Protein AF-A0A960TSC8-F1 (afdb_monomer)

Secondary structure (DSSP, 8-state):
----TT-HHHHHHHHHHHHHHHHHHHHHHTTTHHHHHHHHHHHHHHHH---S----TT-TTSTTTTT-

pLDDT: mean 89.95, std 6.82, range [57.03, 96.25]

Sequence (68 aa):
MTYTKQDPTTIQALFNDIAPRYETGNALLSFNLHRLWNKALIRKALTETKPQNYLDLCAGTGDISLGY

Solvent-accessible surface area (backbone atoms only — not comparable to full-atom values): 4362 Å² total; per-residue (Å²): 135,80,82,43,97,88,40,69,68,38,50,52,52,52,49,65,68,45,52,87,50,44,64,61,49,50,37,58,78,52,69,46,48,68,60,56,52,49,52,50,50,53,51,47,56,66,71,79,46,84,70,97,74,86,83,72,78,84,45,81,93,36,53,73,82,72,62,113

Mean predicted aligned error: 5.45 Å

Foldseek 3Di:
DDADPVDVVSVVVVCVVCVVCVVVVCCVVVVNVVVVVLLVVLVCVVPVDDDPDDDDPPCPVVCSVVVD

Structure (mmCIF, N/CA/C/O backbone):
data_AF-A0A960TSC8-F1
#
_entry.id   AF-A0A960TSC8-F1
#
loop_
_atom_site.group_PDB
_atom_site.id
_atom_site.type_symbol
_atom_site.label_atom_id
_atom_site.label_alt_id
_atom_site.label_comp_id
_atom_site.label_asym_id
_atom_site.label_entity_id
_atom_site.label_seq_id
_atom_site.pdbx_PDB_ins_code
_atom_site.Cartn_x
_atom_site.Cartn_y
_atom_site.Cartn_z
_atom_site.occupancy
_atom_site.B_iso_or_equiv
_atom_site.auth_seq_id
_atom_site.auth_comp_id
_atom_site.auth_asym_id
_atom_site.auth_atom_id
_atom_site.pdbx_PDB_model_num
ATOM 1 N N . MET A 1 1 ? 16.375 1.372 -26.477 1.00 64.00 1 MET A N 1
ATOM 2 C CA . MET A 1 1 ? 17.486 1.950 -25.690 1.00 64.00 1 MET A CA 1
ATOM 3 C C . MET A 1 1 ? 18.205 0.818 -24.985 1.00 64.00 1 MET A C 1
ATOM 5 O O . MET A 1 1 ? 17.530 -0.064 -24.472 1.00 64.00 1 MET A O 1
ATOM 9 N N . THR A 1 2 ? 19.535 0.822 -24.975 1.00 82.38 2 THR A N 1
ATOM 10 C CA . THR A 1 2 ? 20.324 -0.110 -24.157 1.00 82.38 2 THR A CA 1
ATOM 11 C C . THR A 1 2 ? 20.365 0.419 -22.725 1.00 82.38 2 THR A C 1
ATOM 13 O O . THR A 1 2 ? 20.611 1.607 -22.529 1.00 82.38 2 THR A O 1
ATOM 16 N N . TYR A 1 3 ? 20.083 -0.430 -21.737 1.00 87.88 3 TYR A N 1
ATOM 17 C CA . TYR A 1 3 ? 20.132 -0.045 -20.325 1.00 87.88 3 TYR A CA 1
ATOM 18 C C . TYR A 1 3 ? 21.572 0.255 -19.883 1.00 87.88 3 TYR A C 1
ATOM 20 O O . TYR A 1 3 ? 22.462 -0.568 -20.098 1.00 87.88 3 TYR A O 1
ATOM 28 N N . THR A 1 4 ? 21.774 1.391 -19.208 1.00 92.50 4 THR A N 1
ATOM 29 C CA . THR A 1 4 ? 23.066 1.801 -18.646 1.00 92.50 4 THR A CA 1
ATOM 30 C C . THR A 1 4 ? 22.864 2.318 -17.225 1.00 92.50 4 THR A C 1
ATOM 32 O O . THR A 1 4 ? 22.271 3.368 -17.006 1.00 92.50 4 THR A O 1
ATOM 35 N N . LYS A 1 5 ? 23.401 1.613 -16.225 1.00 88.62 5 LYS A N 1
ATOM 36 C CA . LYS A 1 5 ? 23.145 1.901 -14.800 1.00 88.62 5 LYS A CA 1
ATOM 37 C C . LYS A 1 5 ? 23.545 3.317 -14.343 1.00 88.62 5 LYS A C 1
ATOM 39 O O . LYS A 1 5 ? 23.022 3.787 -13.341 1.00 88.62 5 LYS A O 1
ATOM 44 N N . GLN A 1 6 ? 24.474 3.980 -15.030 1.00 93.12 6 GLN A N 1
ATOM 45 C CA . GLN A 1 6 ? 24.934 5.338 -14.713 1.00 93.12 6 GLN A CA 1
ATOM 46 C C . GLN A 1 6 ? 24.152 6.439 -15.445 1.00 93.12 6 GLN A C 1
ATOM 48 O O . GLN A 1 6 ? 24.371 7.612 -15.163 1.00 93.12 6 GLN A O 1
ATOM 53 N N . ASP A 1 7 ? 23.259 6.082 -16.369 1.00 94.94 7 ASP A N 1
ATOM 54 C CA . ASP A 1 7 ? 22.483 7.035 -17.159 1.00 94.94 7 ASP A CA 1
ATOM 55 C C . ASP A 1 7 ? 21.046 7.144 -16.611 1.00 94.94 7 ASP A C 1
ATOM 57 O O . ASP A 1 7 ? 20.258 6.199 -16.77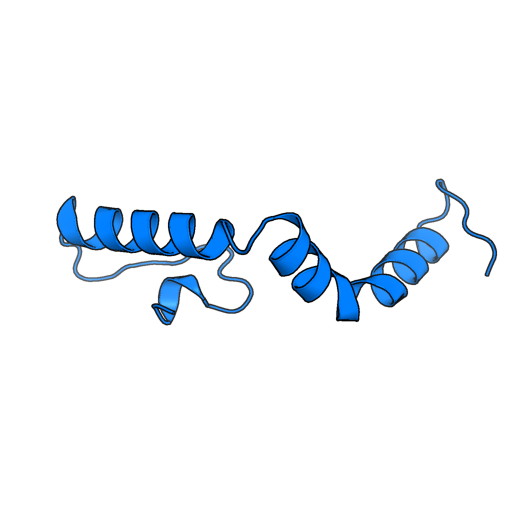2 1.00 94.94 7 ASP A O 1
ATOM 61 N N . PRO A 1 8 ? 20.669 8.290 -16.006 1.00 94.75 8 PRO A N 1
ATOM 62 C CA . PRO A 1 8 ? 19.335 8.507 -15.451 1.00 94.75 8 PRO A CA 1
ATOM 63 C C . PRO A 1 8 ? 18.202 8.291 -16.456 1.00 94.75 8 PRO A C 1
ATOM 65 O O . PRO A 1 8 ? 17.125 7.838 -16.068 1.00 94.75 8 PRO A O 1
ATOM 68 N N . THR A 1 9 ? 18.430 8.569 -17.743 1.00 95.44 9 THR A N 1
ATOM 69 C CA . THR A 1 9 ? 17.396 8.432 -18.779 1.00 95.44 9 THR A CA 1
ATOM 70 C C . THR A 1 9 ? 17.030 6.971 -19.012 1.00 95.44 9 THR A C 1
ATOM 72 O O . THR A 1 9 ? 15.853 6.628 -19.124 1.00 95.44 9 THR A O 1
ATOM 75 N N . THR A 1 10 ? 18.022 6.078 -18.994 1.00 94.75 10 THR A N 1
ATOM 76 C CA . THR A 1 10 ? 17.787 4.642 -19.175 1.00 94.75 10 THR A CA 1
ATOM 77 C C . THR A 1 10 ? 17.167 4.001 -17.934 1.00 94.75 10 THR A C 1
ATOM 79 O O . THR A 1 10 ? 16.347 3.094 -18.062 1.00 94.75 10 THR A O 1
ATOM 82 N N . ILE A 1 11 ? 17.495 4.503 -16.736 1.00 94.25 11 ILE A N 1
ATOM 83 C CA . ILE A 1 11 ? 16.864 4.084 -15.476 1.00 94.25 11 ILE A CA 1
ATOM 84 C C . ILE A 1 11 ? 1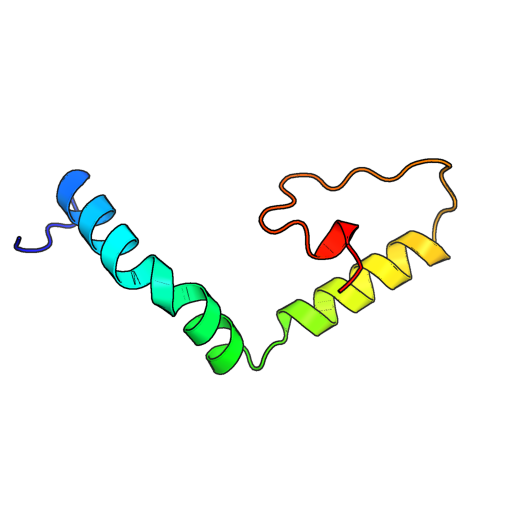5.395 4.504 -15.464 1.00 94.25 11 ILE A C 1
ATOM 86 O O . ILE A 1 11 ? 14.527 3.690 -15.160 1.00 94.25 11 ILE A O 1
ATOM 90 N N . GLN A 1 12 ? 15.103 5.752 -15.832 1.00 94.88 12 GLN A N 1
ATOM 91 C CA . GLN A 1 12 ? 13.732 6.242 -15.925 1.00 94.88 12 GLN A CA 1
ATOM 92 C C . GLN A 1 12 ? 12.926 5.439 -16.951 1.00 94.88 12 GLN A C 1
ATOM 94 O O . GLN A 1 12 ? 11.806 5.032 -16.658 1.00 94.88 12 GLN A O 1
ATOM 99 N N . ALA A 1 13 ? 13.500 5.163 -18.127 1.00 94.94 13 ALA A N 1
ATOM 100 C CA . ALA A 1 13 ? 12.857 4.340 -19.147 1.00 94.94 13 ALA A CA 1
ATOM 101 C C . ALA A 1 13 ? 12.560 2.918 -18.642 1.00 94.94 13 ALA A C 1
ATOM 103 O O . ALA A 1 13 ? 11.462 2.416 -18.868 1.00 94.94 13 A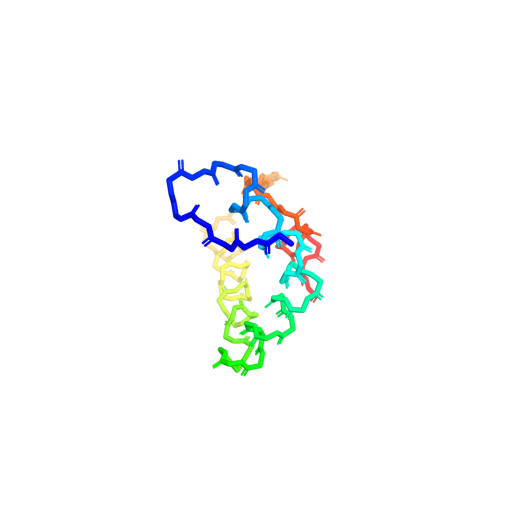LA A O 1
ATOM 104 N N . LEU A 1 14 ? 13.494 2.298 -17.911 1.00 93.56 14 LEU A N 1
ATOM 105 C CA . LEU A 1 14 ? 13.289 0.994 -17.277 1.00 93.56 14 LEU A CA 1
ATOM 106 C C . LEU A 1 14 ? 12.138 1.034 -16.262 1.00 93.56 14 LEU A C 1
ATOM 108 O O . LEU A 1 14 ? 11.262 0.176 -16.303 1.00 93.56 14 LEU A O 1
ATOM 112 N N . PHE A 1 15 ? 12.117 2.026 -15.366 1.00 92.75 15 PHE A N 1
ATOM 113 C CA . PHE A 1 15 ? 11.050 2.158 -14.371 1.00 92.75 15 PHE A CA 1
ATOM 114 C C . PHE A 1 15 ? 9.686 2.406 -15.015 1.00 92.75 15 PHE A C 1
ATOM 116 O O . PHE A 1 15 ? 8.70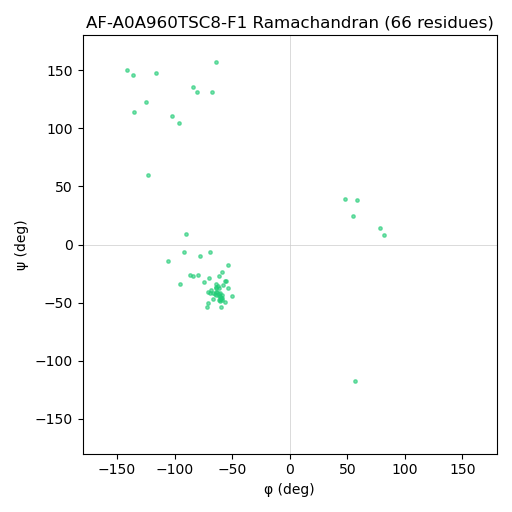5 1.790 -14.604 1.00 92.75 15 PHE A O 1
ATOM 123 N N . ASN A 1 16 ? 9.627 3.245 -16.049 1.00 94.00 16 ASN A N 1
ATOM 124 C CA . ASN A 1 16 ? 8.399 3.496 -16.800 1.00 94.00 16 ASN A CA 1
ATOM 125 C C . ASN A 1 16 ? 7.869 2.228 -17.484 1.00 94.00 16 ASN A C 1
ATOM 127 O O . ASN A 1 16 ? 6.657 2.040 -17.548 1.00 94.00 16 ASN A O 1
ATOM 131 N N . ASP A 1 17 ? 8.757 1.357 -17.969 1.00 94.12 17 ASP A N 1
ATOM 132 C CA . ASP A 1 17 ? 8.378 0.094 -18.609 1.00 94.12 17 ASP A CA 1
ATOM 133 C C . ASP A 1 17 ? 7.815 -0.928 -17.605 1.00 94.12 17 ASP A C 1
ATOM 135 O O . ASP A 1 17 ? 6.808 -1.587 -17.873 1.00 94.12 17 ASP A O 1
ATOM 139 N N . ILE A 1 18 ? 8.415 -1.032 -16.412 1.00 92.81 18 ILE A N 1
ATOM 140 C CA . ILE A 1 18 ? 7.978 -2.008 -15.400 1.00 92.81 18 ILE A CA 1
ATOM 141 C C . ILE A 1 18 ? 6.801 -1.523 -14.546 1.00 92.81 18 ILE A C 1
ATOM 143 O O . ILE A 1 18 ? 6.033 -2.356 -14.058 1.00 92.81 18 ILE A O 1
ATOM 147 N N . ALA A 1 19 ? 6.628 -0.207 -14.368 1.00 91.62 19 ALA A N 1
ATOM 148 C CA . ALA A 1 19 ? 5.636 0.380 -13.462 1.00 91.62 19 ALA A CA 1
ATOM 149 C C . ALA A 1 19 ? 4.207 -0.181 -13.632 1.00 91.62 19 ALA A C 1
ATOM 151 O O . ALA A 1 19 ? 3.610 -0.540 -12.615 1.00 91.62 19 ALA A O 1
ATOM 152 N N . PRO A 1 20 ? 3.662 -0.373 -14.856 1.00 91.00 20 PRO A N 1
ATOM 153 C CA . PRO A 1 20 ? 2.298 -0.881 -15.033 1.00 91.00 20 PRO A CA 1
ATOM 154 C C . PRO A 1 20 ? 2.063 -2.287 -14.466 1.00 91.00 20 PRO A C 1
ATOM 156 O O . PRO A 1 20 ? 0.937 -2.636 -14.122 1.00 91.00 20 PRO A O 1
ATOM 159 N N . ARG A 1 21 ? 3.109 -3.121 -14.391 1.00 93.19 21 ARG A N 1
ATOM 160 C CA . ARG A 1 21 ? 3.019 -4.512 -13.909 1.00 93.19 21 ARG A CA 1
ATOM 161 C C . ARG A 1 21 ? 3.594 -4.697 -12.512 1.00 93.19 21 ARG A C 1
ATOM 163 O O . ARG A 1 21 ? 3.353 -5.735 -11.900 1.00 93.19 21 ARG A O 1
ATOM 170 N N . TYR A 1 22 ? 4.340 -3.714 -12.018 1.00 91.06 22 TYR A N 1
ATOM 171 C CA . TYR A 1 22 ? 5.068 -3.802 -10.761 1.00 91.06 22 TYR A CA 1
ATOM 172 C C . TYR A 1 22 ? 4.137 -4.041 -9.569 1.00 91.06 22 TYR A C 1
ATOM 174 O O . TYR A 1 22 ? 4.367 -4.971 -8.802 1.00 91.06 22 TYR A O 1
ATOM 182 N N . GLU A 1 23 ? 3.034 -3.293 -9.473 1.00 86.88 23 GLU A N 1
ATOM 183 C CA . GLU A 1 23 ? 2.032 -3.470 -8.409 1.00 86.88 23 GLU A CA 1
ATOM 184 C C . GLU A 1 23 ? 1.434 -4.884 -8.404 1.00 86.88 23 GLU A C 1
ATOM 186 O O . GLU A 1 23 ? 1.386 -5.549 -7.371 1.00 86.88 23 GLU A O 1
ATOM 191 N N . THR A 1 24 ? 1.050 -5.401 -9.577 1.00 90.88 24 THR A N 1
ATOM 192 C CA . THR A 1 24 ? 0.489 -6.760 -9.692 1.00 90.88 24 THR A CA 1
ATOM 193 C C . THR A 1 24 ? 1.533 -7.828 -9.358 1.00 90.88 24 THR A C 1
ATOM 195 O O . THR A 1 24 ? 1.233 -8.794 -8.656 1.00 90.88 24 THR A O 1
ATOM 198 N N . GLY A 1 25 ? 2.770 -7.647 -9.829 1.00 94.06 25 GLY A N 1
ATOM 199 C CA . GLY A 1 25 ? 3.886 -8.539 -9.530 1.00 94.06 25 GLY A CA 1
ATOM 200 C C . GLY A 1 25 ? 4.191 -8.586 -8.036 1.00 94.06 25 GLY A C 1
ATOM 201 O O . GLY A 1 25 ? 4.258 -9.669 -7.462 1.00 94.06 25 GLY A O 1
ATOM 202 N N . ASN A 1 26 ? 4.286 -7.429 -7.382 1.00 92.00 26 ASN A N 1
ATOM 203 C CA . ASN A 1 26 ? 4.515 -7.348 -5.942 1.00 92.00 26 ASN A CA 1
ATOM 204 C C . ASN A 1 26 ? 3.361 -7.940 -5.138 1.00 92.00 26 ASN A C 1
ATOM 206 O O . ASN A 1 26 ? 3.613 -8.660 -4.171 1.00 92.00 26 ASN A O 1
ATOM 210 N N . ALA A 1 27 ? 2.114 -7.687 -5.537 1.00 91.38 27 ALA A N 1
ATOM 211 C CA . ALA A 1 27 ? 0.946 -8.291 -4.912 1.00 91.38 27 ALA A CA 1
ATOM 212 C C . ALA A 1 27 ? 0.988 -9.825 -4.993 1.00 91.38 27 ALA A C 1
ATOM 214 O O . ALA A 1 27 ? 0.726 -10.492 -3.995 1.00 91.38 27 ALA A O 1
ATOM 215 N N . LEU A 1 28 ? 1.365 -10.393 -6.141 1.00 96.00 28 LEU A N 1
ATOM 216 C CA . LEU A 1 28 ? 1.458 -11.841 -6.321 1.00 96.00 28 LEU A CA 1
ATOM 217 C C . LEU A 1 28 ? 2.646 -12.448 -5.561 1.00 96.00 28 LEU A C 1
ATOM 219 O O . LEU A 1 28 ? 2.458 -13.364 -4.765 1.00 96.00 28 LEU A O 1
ATOM 223 N N . LEU A 1 29 ? 3.855 -11.928 -5.785 1.00 96.00 29 LEU A N 1
ATOM 224 C CA . LEU A 1 29 ? 5.098 -12.444 -5.197 1.00 96.00 29 LEU A CA 1
ATOM 225 C C . LEU A 1 29 ? 5.111 -12.316 -3.674 1.00 96.00 29 LEU A C 1
ATOM 227 O O . LEU A 1 29 ? 5.639 -13.182 -2.982 1.00 96.00 29 LEU A O 1
ATOM 231 N N . SER A 1 30 ? 4.495 -11.256 -3.152 1.00 95.44 30 SER A N 1
ATOM 232 C CA . SER A 1 30 ? 4.353 -11.037 -1.713 1.00 95.44 30 SER A CA 1
ATOM 233 C C . SER A 1 30 ? 3.075 -11.657 -1.150 1.00 95.44 30 SER A C 1
ATOM 235 O O . SER A 1 30 ? 2.722 -11.344 -0.019 1.00 95.44 30 SER A O 1
ATOM 237 N N . PHE A 1 31 ? 2.329 -12.457 -1.923 1.00 96.25 31 PHE A N 1
ATOM 238 C CA . PHE A 1 31 ? 1.059 -13.071 -1.510 1.00 96.25 31 PHE A CA 1
ATOM 239 C C . PHE A 1 31 ? 0.072 -12.088 -0.850 1.00 96.25 31 PHE A C 1
ATOM 241 O O . PHE A 1 31 ? -0.597 -12.410 0.130 1.00 96.25 31 PHE A O 1
ATOM 248 N N . ASN A 1 32 ? -0.012 -10.862 -1.370 1.00 93.00 32 ASN A N 1
ATOM 249 C CA . ASN A 1 32 ? -0.843 -9.771 -0.855 1.00 93.00 32 ASN A CA 1
ATOM 250 C C . ASN A 1 32 ? -0.622 -9.428 0.633 1.00 93.00 32 ASN A C 1
ATOM 252 O O . ASN A 1 32 ? -1.504 -8.847 1.268 1.00 93.00 32 ASN A O 1
ATOM 256 N N . LEU A 1 33 ? 0.553 -9.727 1.200 1.00 95.00 33 LEU A N 1
ATOM 257 C CA . LEU A 1 33 ? 0.853 -9.472 2.616 1.00 95.00 33 LEU A CA 1
ATOM 258 C C . LEU A 1 33 ?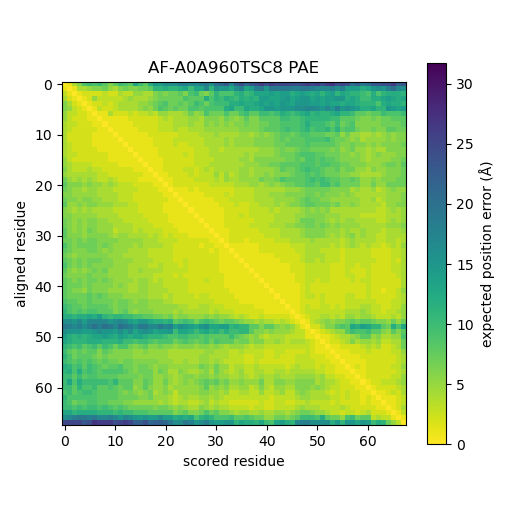 0.664 -8.004 3.028 1.00 95.00 33 LEU A C 1
ATOM 260 O O . LEU A 1 33 ? 0.233 -7.745 4.151 1.00 95.00 33 LEU A O 1
ATOM 264 N N . HIS A 1 34 ? 0.889 -7.054 2.113 1.00 91.25 34 HIS A N 1
ATOM 265 C CA . HIS A 1 34 ? 0.647 -5.629 2.358 1.00 91.25 34 HIS A CA 1
ATOM 266 C C . HIS A 1 34 ? -0.785 -5.357 2.857 1.00 91.25 34 HIS A C 1
ATOM 268 O O . HIS A 1 34 ? -0.974 -4.570 3.780 1.00 91.25 34 HIS A O 1
ATOM 274 N N . ARG A 1 35 ? -1.799 -6.081 2.356 1.00 90.62 35 ARG A N 1
ATOM 275 C CA . ARG A 1 35 ? -3.192 -5.938 2.817 1.00 90.62 35 ARG A CA 1
ATOM 276 C C . ARG A 1 35 ? -3.368 -6.333 4.279 1.00 90.62 35 ARG A C 1
ATOM 278 O O . ARG A 1 35 ? -4.159 -5.717 4.991 1.00 90.62 35 ARG A O 1
ATOM 285 N N . LEU A 1 36 ? -2.657 -7.365 4.737 1.00 93.19 36 LEU A N 1
ATOM 286 C CA . LEU A 1 36 ? -2.722 -7.803 6.133 1.00 93.19 36 LEU A CA 1
ATOM 287 C C . LEU A 1 36 ? -2.082 -6.770 7.059 1.00 93.19 36 LEU A C 1
ATOM 289 O O . LEU A 1 36 ? -2.648 -6.457 8.105 1.00 93.19 36 LEU A O 1
ATOM 293 N N . TRP A 1 37 ? -0.943 -6.207 6.657 1.00 93.25 37 TRP A N 1
ATOM 294 C CA . TRP A 1 37 ? -0.280 -5.145 7.413 1.00 93.25 37 TRP A CA 1
ATOM 295 C C . TRP A 1 37 ? -1.135 -3.883 7.485 1.00 93.25 37 TRP A C 1
ATOM 297 O O . TRP A 1 37 ? -1.314 -3.339 8.571 1.00 93.25 37 TRP A O 1
ATOM 307 N N . ASN A 1 38 ? -1.754 -3.487 6.374 1.00 92.81 38 ASN A N 1
ATOM 308 C CA . ASN A 1 38 ? -2.648 -2.331 6.310 1.00 92.81 38 ASN A CA 1
ATOM 309 C C . ASN A 1 38 ? -3.864 -2.508 7.234 1.00 92.81 38 ASN A C 1
ATOM 311 O O . ASN A 1 38 ? -4.179 -1.624 8.028 1.00 92.81 38 ASN A O 1
ATOM 315 N N . LYS A 1 39 ? -4.485 -3.695 7.238 1.00 92.69 39 LYS A N 1
ATOM 316 C CA . LYS A 1 39 ? -5.571 -4.025 8.179 1.00 92.69 39 LYS A CA 1
ATOM 317 C C . LYS A 1 39 ? -5.123 -3.988 9.638 1.00 92.69 39 LYS A C 1
ATOM 319 O O . LYS A 1 39 ? -5.858 -3.488 10.489 1.00 92.69 39 LYS A O 1
ATOM 324 N N . ALA A 1 40 ? -3.940 -4.519 9.943 1.00 93.50 40 ALA A N 1
ATOM 325 C CA . ALA A 1 40 ? -3.393 -4.490 11.296 1.00 93.50 40 ALA A CA 1
ATOM 326 C C . ALA A 1 40 ? -3.107 -3.051 11.757 1.00 93.50 40 ALA A C 1
ATOM 328 O O . ALA A 1 40 ? -3.456 -2.699 12.883 1.00 93.50 40 ALA A O 1
ATOM 329 N N . LEU A 1 41 ? -2.545 -2.217 10.876 1.00 92.38 41 LEU A N 1
ATOM 330 C CA . LEU A 1 41 ? -2.291 -0.798 11.118 1.00 92.38 41 LEU A CA 1
ATOM 331 C C . LEU A 1 41 ? -3.588 -0.039 11.412 1.00 92.38 41 LEU A C 1
ATOM 333 O O . LEU A 1 41 ? -3.684 0.596 12.459 1.00 92.38 41 LEU A O 1
ATOM 337 N N . ILE A 1 42 ? -4.594 -0.147 10.536 1.00 91.56 42 ILE A N 1
ATOM 338 C CA . ILE A 1 42 ? -5.894 0.522 10.707 1.00 91.56 42 ILE A CA 1
ATOM 339 C C . ILE A 1 42 ? -6.544 0.075 12.015 1.00 91.56 42 ILE A C 1
ATOM 341 O O . ILE A 1 42 ? -6.964 0.906 12.818 1.00 91.56 42 ILE A O 1
ATOM 345 N N . ARG A 1 43 ? -6.573 -1.238 12.281 1.00 91.81 43 ARG A N 1
ATOM 346 C CA . ARG A 1 43 ? -7.123 -1.770 13.531 1.00 91.81 43 ARG A CA 1
ATOM 347 C C . ARG A 1 43 ? -6.422 -1.161 14.740 1.00 91.81 43 ARG A C 1
ATOM 349 O O . ARG A 1 43 ? -7.100 -0.664 15.630 1.00 91.81 43 ARG A O 1
ATOM 356 N N . LYS A 1 44 ? -5.088 -1.165 14.752 1.00 91.50 44 LYS A N 1
ATOM 357 C CA . LYS A 1 44 ? -4.280 -0.605 15.840 1.00 91.50 44 LYS A CA 1
ATOM 358 C C . LYS A 1 44 ? -4.558 0.890 16.033 1.00 91.50 44 LYS A C 1
ATOM 360 O O . LYS A 1 44 ? -4.806 1.316 17.159 1.00 91.50 44 LYS A O 1
ATOM 365 N N . ALA A 1 45 ? -4.595 1.661 14.946 1.00 89.62 45 ALA A N 1
ATOM 366 C CA . ALA A 1 45 ? -4.855 3.100 14.967 1.00 89.62 45 ALA A CA 1
ATOM 367 C C . ALA A 1 45 ? -6.239 3.449 15.542 1.00 89.62 45 ALA A C 1
ATOM 369 O O . ALA A 1 45 ? -6.363 4.424 16.284 1.00 89.62 45 ALA A O 1
ATOM 370 N N . LEU A 1 46 ? -7.257 2.636 15.243 1.00 87.31 46 LEU A N 1
ATOM 371 C CA . LEU A 1 46 ? -8.628 2.823 15.728 1.00 87.31 46 LEU A CA 1
ATOM 372 C C . LEU A 1 46 ? -8.841 2.334 17.169 1.00 87.31 46 LEU A C 1
ATOM 374 O O . LEU A 1 46 ? -9.750 2.810 17.850 1.00 87.31 46 LEU A O 1
ATOM 378 N N . THR A 1 47 ? -8.051 1.363 17.638 1.00 89.62 47 THR A N 1
ATOM 379 C CA . THR A 1 47 ? -8.233 0.778 18.976 1.00 89.62 47 THR A CA 1
ATOM 380 C C . THR A 1 47 ? -7.358 1.407 20.052 1.00 89.62 47 THR A C 1
ATOM 382 O O . THR A 1 47 ? -7.789 1.475 21.199 1.00 89.62 47 THR A O 1
ATOM 385 N N . GLU A 1 48 ? -6.138 1.837 19.722 1.00 86.69 48 GLU A N 1
ATOM 386 C CA . GLU A 1 48 ? -5.177 2.323 20.726 1.00 86.69 48 GLU A CA 1
ATOM 387 C C . GLU A 1 48 ? -5.343 3.812 21.044 1.00 86.69 48 GLU A C 1
A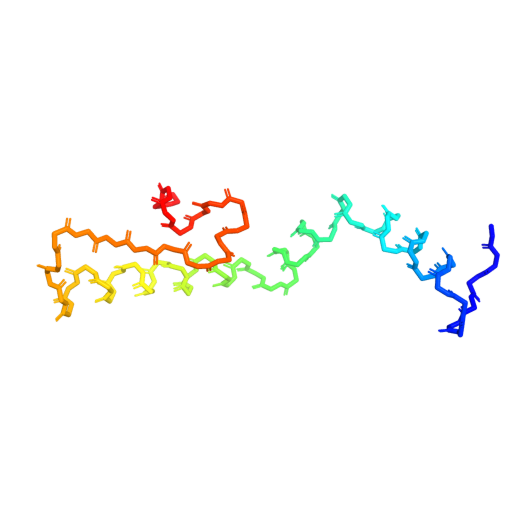TOM 389 O O . GLU A 1 48 ? -5.030 4.244 22.150 1.00 86.69 48 GLU A O 1
ATOM 394 N N . THR A 1 49 ? -5.874 4.602 20.107 1.00 76.31 49 THR A N 1
ATOM 395 C CA . THR A 1 49 ? -6.120 6.038 20.294 1.00 76.31 49 THR A CA 1
ATOM 396 C C . THR A 1 49 ? -7.443 6.441 19.641 1.00 76.31 49 THR A C 1
ATOM 398 O O . THR A 1 49 ? -7.862 5.824 18.667 1.00 76.31 49 THR A O 1
ATOM 401 N N . LYS A 1 50 ? -8.118 7.467 20.180 1.00 83.56 50 LYS A N 1
ATOM 402 C CA . LYS A 1 50 ? -9.364 8.028 19.615 1.00 83.56 50 LYS A CA 1
ATOM 403 C C . LYS A 1 50 ? -9.230 9.529 19.320 1.00 83.56 50 LYS A C 1
ATOM 405 O O . LYS A 1 50 ? -9.939 10.331 19.933 1.00 83.56 50 LYS A O 1
ATOM 410 N N . PRO A 1 51 ? -8.285 9.945 18.457 1.00 88.50 51 PRO A N 1
ATOM 411 C CA . PRO A 1 51 ? -8.236 11.324 17.995 1.00 88.50 51 PRO A CA 1
ATOM 412 C C . PRO A 1 51 ? -9.500 11.661 17.193 1.00 88.50 51 PRO A C 1
ATOM 414 O O . PRO A 1 51 ? -10.159 10.783 16.641 1.00 88.50 51 PRO A O 1
ATOM 417 N N . GLN A 1 52 ? -9.829 12.949 17.105 1.00 90.25 52 GLN A N 1
ATOM 418 C CA . GLN A 1 52 ? -10.937 13.402 16.257 1.00 90.25 52 GLN A CA 1
ATOM 419 C C . GLN A 1 52 ? -10.614 13.268 14.763 1.00 90.25 52 GLN A C 1
ATOM 421 O O . GLN A 1 52 ? -11.522 13.060 13.968 1.00 90.25 52 GLN A O 1
ATOM 426 N N . ASN A 1 53 ? -9.331 13.366 14.393 1.00 90.38 53 ASN A N 1
ATOM 427 C CA . ASN A 1 53 ? -8.861 13.336 13.011 1.00 90.38 53 ASN A CA 1
ATOM 428 C C . ASN A 1 53 ? -7.624 12.439 12.876 1.00 90.38 53 ASN A C 1
ATOM 430 O O . ASN A 1 53 ? -6.773 12.417 13.768 1.00 90.38 53 ASN A O 1
ATOM 434 N N . TYR A 1 54 ? -7.504 11.766 11.732 1.00 90.81 54 TYR A N 1
ATOM 435 C CA . TYR A 1 54 ? -6.330 10.990 11.331 1.00 90.81 54 TYR A CA 1
ATOM 436 C C . TYR A 1 54 ? -5.701 11.611 10.076 1.00 90.81 54 TYR A C 1
ATOM 438 O O . TYR A 1 54 ? -6.414 12.160 9.237 1.00 90.81 54 TYR A O 1
ATOM 446 N N . LEU A 1 55 ? -4.373 11.521 9.952 1.00 91.62 55 LEU A N 1
ATOM 447 C CA . LEU A 1 55 ? -3.618 11.969 8.780 1.00 91.62 55 LEU A CA 1
ATOM 448 C C . LEU A 1 55 ? -2.773 10.814 8.238 1.00 91.62 55 LEU A C 1
ATOM 450 O O . LEU A 1 55 ? -1.936 10.268 8.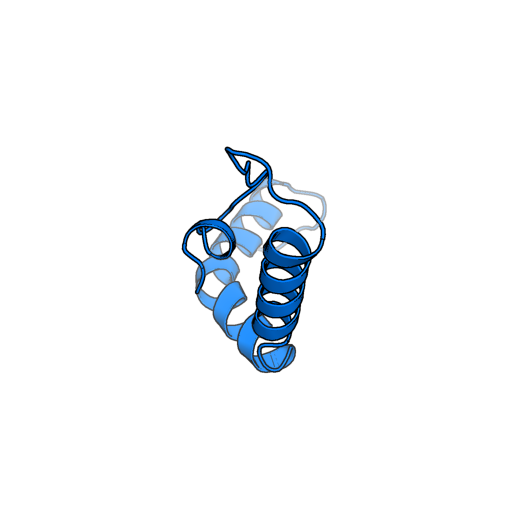954 1.00 91.62 55 LEU A O 1
ATOM 454 N N . ASP A 1 56 ? -2.983 10.485 6.969 1.00 92.31 56 ASP A N 1
ATOM 455 C CA . ASP A 1 56 ? -2.233 9.474 6.227 1.00 92.31 56 ASP A CA 1
ATOM 456 C C . ASP A 1 56 ? -1.115 10.147 5.421 1.00 92.31 56 ASP A C 1
ATOM 458 O O . ASP A 1 56 ? -1.354 10.843 4.430 1.00 92.31 56 ASP A O 1
ATOM 462 N N . LEU A 1 57 ? 0.119 10.015 5.906 1.00 93.31 57 LEU A N 1
ATOM 463 C CA . LEU A 1 57 ? 1.290 10.602 5.262 1.00 93.31 57 LEU A CA 1
ATOM 464 C C . LEU A 1 57 ? 1.796 9.674 4.162 1.00 93.31 57 LEU A C 1
ATOM 466 O O . LEU A 1 57 ? 1.954 8.478 4.380 1.00 93.31 57 LEU A O 1
ATOM 470 N N . CYS A 1 58 ? 2.126 10.249 3.003 1.00 90.38 58 CYS A N 1
ATOM 471 C CA . CYS A 1 58 ? 2.564 9.488 1.830 1.00 90.38 58 CYS A CA 1
ATOM 472 C C . CYS A 1 58 ? 1.522 8.450 1.371 1.00 90.38 58 CYS A C 1
ATOM 474 O O . CYS A 1 58 ? 1.892 7.366 0.929 1.00 90.38 58 CYS A O 1
ATOM 476 N N . ALA A 1 59 ? 0.235 8.810 1.439 1.00 88.75 59 ALA A N 1
ATOM 477 C CA . ALA A 1 59 ? -0.907 7.919 1.217 1.00 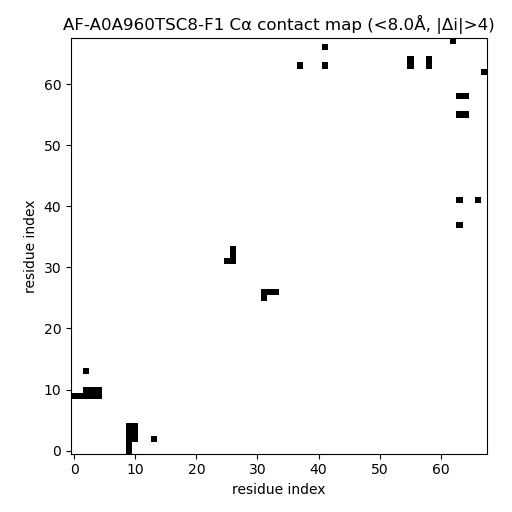88.75 59 ALA A CA 1
ATOM 478 C C . ALA A 1 59 ? -0.903 7.145 -0.118 1.00 88.75 59 ALA A C 1
ATOM 480 O O . ALA A 1 59 ? -1.626 6.162 -0.255 1.00 88.75 59 ALA A O 1
ATOM 481 N N . GLY A 1 60 ? -0.111 7.563 -1.113 1.00 86.62 60 GLY A N 1
ATOM 482 C CA . GLY A 1 60 ? -0.012 6.873 -2.399 1.00 86.62 60 GLY A CA 1
ATOM 483 C C . GLY A 1 60 ? -1.382 6.7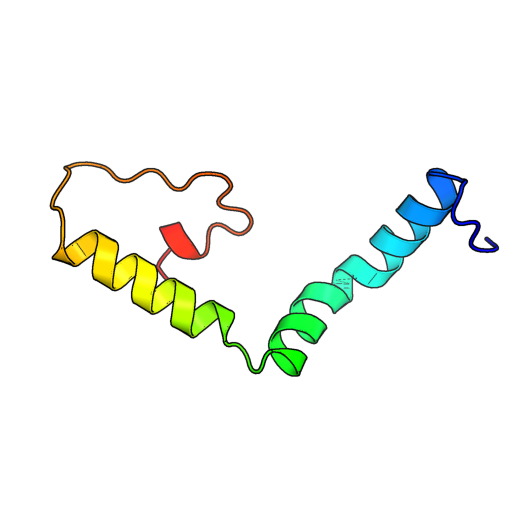51 -3.073 1.00 86.62 60 GLY A C 1
ATOM 484 O O . GLY A 1 60 ? -2.014 7.760 -3.374 1.00 86.62 60 GLY A O 1
ATOM 485 N N . THR A 1 61 ? -1.852 5.519 -3.275 1.00 84.06 61 THR A N 1
ATOM 486 C CA . THR A 1 61 ? -3.186 5.178 -3.808 1.00 84.06 61 THR A CA 1
ATOM 487 C C . THR A 1 61 ? -4.350 5.503 -2.860 1.00 84.06 61 THR A C 1
ATOM 489 O O . THR A 1 61 ? -5.505 5.396 -3.261 1.00 84.06 61 THR A O 1
ATOM 492 N N . GLY A 1 62 ? -4.077 5.928 -1.623 1.00 89.25 62 GLY A N 1
ATOM 493 C CA . GLY A 1 62 ? -5.085 6.277 -0.614 1.00 89.25 62 GLY A CA 1
ATOM 494 C C . GLY A 1 62 ? -5.652 5.075 0.141 1.00 89.25 62 GLY A C 1
ATOM 495 O O . GLY A 1 62 ? -6.599 5.213 0.909 1.00 89.25 62 GLY A O 1
ATOM 496 N N . ASP A 1 63 ? -5.067 3.901 -0.061 1.00 87.56 63 ASP A N 1
ATOM 497 C CA . ASP A 1 63 ? -5.564 2.610 0.403 1.00 87.56 63 ASP A CA 1
ATOM 498 C C . ASP A 1 63 ? -5.758 2.508 1.931 1.00 87.56 63 ASP A C 1
ATOM 500 O O . ASP A 1 63 ? -6.703 1.873 2.402 1.00 87.56 63 ASP A O 1
ATOM 504 N N . ILE A 1 64 ? -4.896 3.157 2.722 1.00 91.00 64 ILE A N 1
ATOM 505 C CA . ILE A 1 64 ? -5.034 3.210 4.187 1.00 91.00 64 ILE A CA 1
ATOM 506 C C . ILE A 1 64 ? -6.222 4.088 4.586 1.00 91.00 64 ILE A C 1
ATOM 508 O O . ILE A 1 64 ? -7.078 3.657 5.358 1.00 91.00 64 ILE A O 1
ATOM 512 N N . SER A 1 65 ? -6.288 5.305 4.045 1.00 89.75 65 SER A N 1
ATOM 513 C CA . SER A 1 65 ? -7.353 6.274 4.334 1.00 89.75 65 SER A CA 1
ATOM 514 C C . SER A 1 65 ? -8.739 5.821 3.874 1.00 89.75 65 SER A C 1
ATOM 516 O O . SER A 1 65 ? -9.728 6.090 4.551 1.00 89.75 65 SER A O 1
ATOM 518 N N . LEU A 1 66 ? -8.821 5.131 2.733 1.00 85.69 66 LEU A N 1
ATOM 519 C CA . LEU A 1 66 ? -10.067 4.587 2.185 1.00 85.69 66 LEU A CA 1
ATOM 520 C C . LEU A 1 66 ? -10.514 3.296 2.885 1.00 85.69 66 LEU A C 1
ATOM 522 O O . LEU A 1 66 ? -11.644 2.856 2.688 1.00 85.69 66 LEU A O 1
ATOM 526 N N . GLY A 1 67 ? -9.658 2.718 3.731 1.00 68.44 67 GLY A N 1
ATOM 527 C CA . GLY A 1 67 ? -10.018 1.602 4.594 1.00 68.44 67 GLY A CA 1
ATOM 528 C C . GLY A 1 67 ? -10.080 0.228 3.925 1.00 68.44 67 GLY A C 1
ATOM 529 O O . GLY A 1 67 ? -10.596 -0.673 4.576 1.00 68.44 67 GLY A O 1
ATOM 530 N N . TYR A 1 68 ? -9.538 0.070 2.706 1.00 57.03 68 TYR A N 1
ATOM 531 C CA . TYR A 1 68 ? -9.618 -1.127 1.839 1.00 57.03 68 TYR A CA 1
ATOM 532 C C . TYR A 1 68 ? -10.979 -1.832 1.738 1.00 57.03 68 TYR A C 1
ATOM 534 O O . TYR A 1 68 ? -11.371 -2.556 2.684 1.00 57.03 68 TYR A O 1
#

Radius of gyration: 17.33 Å; Cα contacts (8 Å, |Δi|>4): 21; chains: 1; bounding box: 36×26×46 Å